Protein AF-A0A845K0M9-F1 (afdb_monomer)

Foldseek 3Di:
DPDPWDQFAPVCLVLQCPPPVRVPDDSVVSRVVRRPDIDDDDDPPDDPDDPPDDPPDDDDDSDDDDDDDDD

Radius of gyration: 13.69 Å; Cα contacts (8 Å, |Δi|>4): 41; chains: 1; bounding box: 39×28×25 Å

Solvent-accessible surface area (backbone atoms only — not comparable to full-atom values): 5080 Å² total; per-residue (Å²): 132,90,83,72,65,44,75,36,44,80,85,50,49,70,61,46,53,71,34,85,89,52,47,81,55,55,69,72,58,49,49,54,53,34,63,74,35,72,40,74,84,77,62,94,89,61,78,92,78,63,91,91,57,85,87,82,78,86,88,79,87,88,73,90,85,86,83,90,83,83,134

pLDDT: mean 87.59, std 9.7, range [46.31, 95.75]

Sequence (71 aa):
MSENFAKGTVENLEQLKNVDFLKNLPEDVLETVVNDCLLMGLEDGEVLFEDGEEGSSMFVILSGRLIVIKQ

Structure (mmCIF, N/CA/C/O backbone):
data_AF-A0A845K0M9-F1
#
_entry.id   AF-A0A845K0M9-F1
#
loop_
_atom_site.group_PDB
_atom_site.id
_atom_site.type_symbol
_atom_site.label_atom_id
_atom_site.label_alt_id
_atom_site.label_comp_id
_atom_site.label_asym_id
_atom_site.label_entity_id
_atom_site.label_seq_id
_atom_site.pdbx_PDB_ins_code
_atom_site.Cartn_x
_atom_site.Cartn_y
_atom_site.Cartn_z
_atom_site.occupancy
_atom_site.B_iso_or_equiv
_atom_site.auth_seq_id
_atom_site.auth_comp_id
_atom_site.auth_asym_id
_atom_site.auth_atom_id
_atom_site.pdbx_PDB_model_num
ATOM 1 N N . MET A 1 1 ? -8.773 15.604 9.022 1.00 50.94 1 MET A N 1
ATOM 2 C CA . MET A 1 1 ? -7.653 14.651 9.073 1.00 50.94 1 MET A CA 1
ATOM 3 C C . MET A 1 1 ? -6.375 15.422 9.342 1.00 50.94 1 MET A C 1
ATOM 5 O O . MET A 1 1 ? -6.052 16.322 8.578 1.00 50.94 1 MET A O 1
ATOM 9 N N . SER A 1 2 ? -5.689 15.157 10.452 1.00 46.31 2 SER A N 1
ATOM 10 C CA . SER A 1 2 ? -4.278 15.533 10.573 1.00 46.31 2 SER A CA 1
ATOM 11 C C . SER A 1 2 ? -3.485 14.468 9.824 1.00 46.31 2 SER A C 1
ATOM 13 O O . SER A 1 2 ? -3.263 13.381 10.348 1.00 46.31 2 SER A O 1
ATOM 15 N N . GLU A 1 3 ? -3.167 14.743 8.565 1.00 53.50 3 GLU A N 1
ATOM 16 C CA . GLU A 1 3 ? -2.509 13.801 7.662 1.00 53.50 3 GLU A CA 1
ATOM 17 C C . GLU A 1 3 ? -1.051 13.580 8.081 1.00 53.50 3 GLU A C 1
ATOM 19 O O . GLU A 1 3 ? -0.151 14.317 7.685 1.00 53.50 3 GLU A O 1
ATOM 24 N N . ASN A 1 4 ? -0.807 12.559 8.900 1.00 61.06 4 ASN A N 1
ATOM 25 C CA . ASN A 1 4 ? 0.529 11.999 9.084 1.00 61.06 4 ASN A CA 1
ATOM 26 C C . ASN A 1 4 ? 0.679 10.801 8.145 1.00 61.06 4 ASN A C 1
ATOM 28 O O . ASN A 1 4 ? 0.596 9.647 8.561 1.00 61.06 4 ASN A O 1
ATOM 32 N N . PHE A 1 5 ? 0.888 11.087 6.861 1.00 75.88 5 PHE A N 1
ATOM 33 C CA . PHE A 1 5 ? 1.338 10.079 5.910 1.00 75.88 5 PHE A CA 1
ATOM 34 C C . PHE A 1 5 ? 2.849 9.918 6.036 1.00 75.88 5 PHE A C 1
ATOM 36 O O . PHE A 1 5 ? 3.608 10.868 5.832 1.00 75.88 5 PHE A O 1
ATOM 43 N N . ALA A 1 6 ? 3.294 8.715 6.379 1.00 83.31 6 ALA A N 1
ATOM 44 C CA . ALA A 1 6 ? 4.702 8.373 6.268 1.00 83.31 6 ALA A CA 1
ATOM 45 C C . ALA A 1 6 ? 4.985 7.918 4.833 1.00 83.31 6 ALA A C 1
ATOM 47 O O . ALA A 1 6 ? 4.143 7.307 4.180 1.00 83.31 6 ALA A O 1
ATOM 48 N N . LYS A 1 7 ? 6.174 8.211 4.315 1.00 86.31 7 LYS A N 1
ATOM 49 C CA . LYS A 1 7 ? 6.582 7.666 3.020 1.00 86.31 7 LYS A CA 1
ATOM 50 C C . LYS A 1 7 ? 6.885 6.173 3.177 1.00 86.31 7 LYS A C 1
ATOM 52 O O . LYS A 1 7 ? 7.517 5.795 4.163 1.00 86.31 7 LYS A O 1
ATOM 57 N N . GLY A 1 8 ? 6.460 5.348 2.221 1.00 81.56 8 GLY A N 1
ATOM 58 C CA . GLY A 1 8 ? 6.902 3.957 2.147 1.00 81.56 8 GLY A CA 1
ATOM 59 C C . GLY A 1 8 ? 8.424 3.877 2.016 1.00 81.56 8 GLY A C 1
ATOM 60 O O . GLY A 1 8 ? 9.050 4.698 1.340 1.00 81.56 8 GLY A O 1
ATOM 61 N N . THR A 1 9 ? 9.037 2.912 2.693 1.00 82.06 9 THR A N 1
ATOM 62 C CA . THR A 1 9 ? 10.481 2.667 2.615 1.00 82.06 9 THR A CA 1
ATOM 63 C C . THR A 1 9 ? 10.740 1.218 2.240 1.00 82.06 9 THR A C 1
ATOM 65 O O . THR A 1 9 ? 9.888 0.355 2.422 1.00 82.06 9 THR A O 1
ATOM 68 N N . VAL A 1 10 ? 11.947 0.930 1.752 1.00 78.25 10 VAL A N 1
ATOM 69 C CA . VAL A 1 10 ? 12.403 -0.421 1.371 1.00 78.25 10 VAL A CA 1
ATOM 70 C C . VAL A 1 10 ? 12.159 -1.466 2.477 1.00 78.25 10 VAL A C 1
ATOM 72 O O . VAL A 1 10 ? 11.938 -2.637 2.187 1.00 78.25 10 VAL A O 1
ATOM 75 N N . GLU A 1 11 ? 12.102 -1.055 3.745 1.00 81.31 11 GLU A N 1
ATOM 76 C CA . GLU A 1 11 ? 11.773 -1.931 4.879 1.00 81.31 11 GLU A CA 1
ATOM 77 C C . GLU A 1 11 ? 10.356 -2.538 4.785 1.00 81.31 11 GLU A C 1
ATOM 79 O O . GLU A 1 11 ? 10.097 -3.603 5.343 1.00 81.31 11 GLU A O 1
ATOM 84 N N . ASN A 1 12 ? 9.445 -1.912 4.031 1.00 83.56 12 ASN A N 1
ATOM 85 C CA . ASN A 1 12 ? 8.085 -2.397 3.789 1.00 83.56 12 ASN A CA 1
ATOM 86 C C . ASN A 1 12 ? 7.988 -3.461 2.678 1.00 83.56 12 ASN A C 1
ATOM 88 O O . ASN A 1 12 ? 6.911 -4.034 2.491 1.00 83.56 12 ASN A O 1
ATOM 92 N N . LEU A 1 13 ? 9.076 -3.764 1.954 1.00 82.81 13 LEU A N 1
ATOM 93 C CA . LEU A 1 13 ? 9.073 -4.739 0.851 1.00 82.81 13 LEU A CA 1
ATOM 94 C C . LEU A 1 13 ? 8.519 -6.100 1.270 1.00 82.81 13 LEU A C 1
ATOM 96 O O . LEU A 1 13 ? 7.688 -6.682 0.572 1.00 82.81 13 LEU A O 1
ATOM 100 N N . GLU A 1 14 ? 8.943 -6.592 2.432 1.00 86.50 14 GLU A N 1
ATOM 101 C CA . GLU A 1 14 ? 8.531 -7.903 2.934 1.00 86.50 14 GLU A CA 1
ATOM 102 C C . GLU A 1 14 ? 7.022 -7.973 3.199 1.00 86.50 14 GLU A C 1
ATOM 104 O O . GLU A 1 14 ? 6.407 -9.026 3.046 1.00 86.50 14 GLU A O 1
ATOM 109 N N . GLN A 1 15 ? 6.382 -6.846 3.526 1.00 87.19 15 GLN A N 1
ATOM 110 C CA . GLN A 1 15 ? 4.932 -6.802 3.697 1.00 87.19 15 GLN A CA 1
ATOM 111 C C . GLN A 1 15 ? 4.213 -6.922 2.350 1.00 87.19 15 GLN A C 1
ATOM 113 O O . GLN A 1 15 ? 3.242 -7.671 2.247 1.00 87.19 15 GLN A O 1
ATOM 118 N N . LEU A 1 16 ? 4.712 -6.258 1.301 1.00 87.88 16 LEU A N 1
ATOM 119 C CA . LEU A 1 16 ? 4.121 -6.362 -0.037 1.00 87.88 16 LEU A CA 1
ATOM 120 C C . LEU A 1 16 ? 4.360 -7.731 -0.686 1.00 87.88 16 LEU A C 1
ATOM 122 O O . LEU A 1 16 ? 3.489 -8.209 -1.410 1.00 87.88 16 LEU A O 1
ATOM 126 N N . LYS A 1 17 ? 5.467 -8.417 -0.374 1.00 89.25 17 LYS A N 1
ATOM 127 C CA . LYS A 1 17 ? 5.704 -9.808 -0.813 1.00 89.25 17 LYS A CA 1
ATOM 128 C C . LYS A 1 17 ? 4.669 -10.798 -0.259 1.00 89.25 17 LYS A C 1
ATOM 130 O O . LYS A 1 17 ? 4.467 -11.854 -0.852 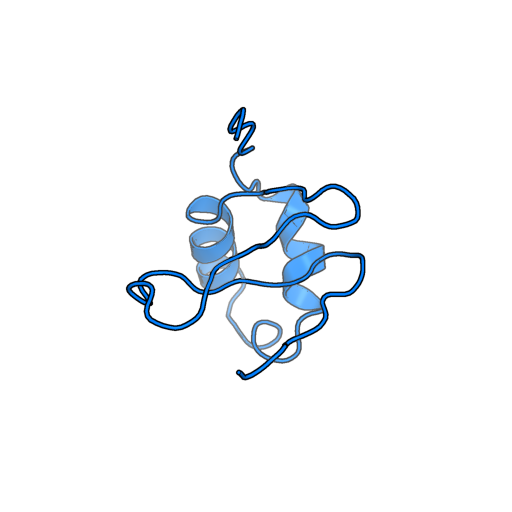1.00 89.25 17 LYS A O 1
ATOM 135 N N . ASN A 1 18 ? 3.975 -10.458 0.830 1.00 88.38 18 ASN A N 1
ATOM 136 C CA . ASN A 1 18 ? 2.882 -11.271 1.378 1.00 88.38 18 ASN A CA 1
ATOM 137 C C . ASN A 1 18 ? 1.525 -11.006 0.706 1.00 88.38 18 ASN A C 1
ATOM 139 O O . ASN A 1 18 ? 0.564 -11.735 0.949 1.00 88.38 18 ASN A O 1
ATOM 143 N N . VAL A 1 19 ? 1.424 -9.979 -0.138 1.00 87.25 19 VAL A N 1
ATOM 144 C CA . VAL A 1 19 ? 0.200 -9.664 -0.875 1.00 87.25 19 VAL A CA 1
ATOM 145 C C . VAL A 1 19 ? 0.157 -10.529 -2.127 1.00 87.25 19 VAL A C 1
ATOM 147 O O . VAL A 1 19 ? 0.995 -10.388 -3.015 1.00 87.25 19 VAL A O 1
ATOM 150 N N . ASP A 1 20 ? -0.853 -11.395 -2.238 1.00 87.75 20 ASP A N 1
ATOM 151 C CA . ASP A 1 20 ? -0.985 -12.347 -3.352 1.00 87.75 20 ASP A CA 1
ATOM 152 C C . ASP A 1 20 ? -0.912 -11.703 -4.743 1.00 87.75 20 ASP A C 1
ATOM 154 O O . ASP A 1 20 ? -0.409 -12.320 -5.682 1.00 87.75 20 ASP A O 1
ATOM 158 N N . PHE A 1 21 ? -1.392 -10.465 -4.867 1.00 86.69 21 PHE A N 1
ATOM 159 C CA . PHE A 1 21 ? -1.340 -9.693 -6.105 1.00 86.69 21 PHE A CA 1
ATOM 160 C C . PHE A 1 21 ? 0.078 -9.207 -6.457 1.00 86.69 21 PHE A C 1
ATOM 162 O O . PHE A 1 21 ? 0.426 -9.148 -7.633 1.00 86.69 21 PHE A O 1
ATOM 169 N N . LEU A 1 22 ? 0.905 -8.889 -5.456 1.00 89.50 22 LEU A N 1
ATOM 170 C CA . LEU A 1 22 ? 2.218 -8.254 -5.638 1.00 89.50 22 LEU A CA 1
ATOM 171 C C . LEU A 1 22 ? 3.391 -9.236 -5.522 1.00 89.50 22 LEU A C 1
ATOM 173 O O . LEU A 1 22 ? 4.466 -8.959 -6.046 1.00 89.50 22 LEU A O 1
ATOM 177 N N . LYS A 1 23 ? 3.192 -10.405 -4.902 1.00 88.81 23 LYS A N 1
ATOM 178 C CA . LYS A 1 23 ? 4.258 -11.382 -4.610 1.00 88.81 23 LYS A CA 1
ATOM 179 C C . LYS A 1 23 ? 5.020 -11.922 -5.825 1.00 88.81 23 LYS A C 1
ATOM 181 O O . LYS A 1 23 ? 6.094 -12.488 -5.663 1.00 88.81 23 LYS A O 1
ATOM 186 N N . ASN A 1 24 ? 4.452 -11.797 -7.024 1.00 91.75 24 ASN A N 1
ATOM 187 C CA . ASN A 1 24 ? 5.056 -12.285 -8.268 1.00 91.75 24 ASN A CA 1
ATOM 188 C C . ASN A 1 24 ? 5.784 -11.185 -9.057 1.00 91.75 24 ASN A C 1
ATOM 190 O O . ASN A 1 24 ? 6.289 -11.457 -10.147 1.00 91.75 24 ASN A O 1
ATOM 194 N N . LEU A 1 25 ? 5.802 -9.946 -8.557 1.00 92.00 25 LEU A N 1
ATOM 195 C CA . LEU A 1 25 ? 6.538 -8.864 -9.197 1.00 92.00 25 LEU A CA 1
ATOM 196 C C . LEU A 1 25 ? 8.049 -9.038 -8.965 1.00 92.00 25 LEU A C 1
ATOM 198 O O . LEU A 1 25 ? 8.452 -9.463 -7.880 1.00 92.00 25 LEU A O 1
ATOM 202 N N . PRO A 1 26 ? 8.890 -8.700 -9.960 1.00 94.81 26 PRO A N 1
ATOM 203 C CA . PRO A 1 26 ? 10.329 -8.571 -9.759 1.00 94.81 26 PRO A CA 1
ATOM 204 C C . PRO A 1 26 ? 10.660 -7.612 -8.607 1.00 94.81 26 PRO A C 1
ATOM 206 O O . PRO A 1 26 ? 9.926 -6.655 -8.358 1.00 94.81 26 PRO A O 1
ATOM 209 N N . GLU A 1 27 ? 11.761 -7.864 -7.899 1.00 91.44 27 GLU A N 1
ATOM 210 C CA . GLU A 1 27 ? 12.122 -7.105 -6.694 1.00 91.44 27 GLU A CA 1
ATOM 211 C C . GLU A 1 27 ? 12.384 -5.618 -6.976 1.00 91.44 27 GLU A C 1
ATOM 213 O O . GLU A 1 27 ? 11.919 -4.769 -6.227 1.00 91.44 27 GLU A O 1
ATOM 218 N N . ASP A 1 28 ? 13.010 -5.289 -8.106 1.00 93.31 28 ASP A N 1
ATOM 219 C CA . ASP A 1 28 ? 13.239 -3.914 -8.570 1.00 93.31 28 ASP A CA 1
ATOM 220 C C . ASP A 1 28 ? 11.931 -3.1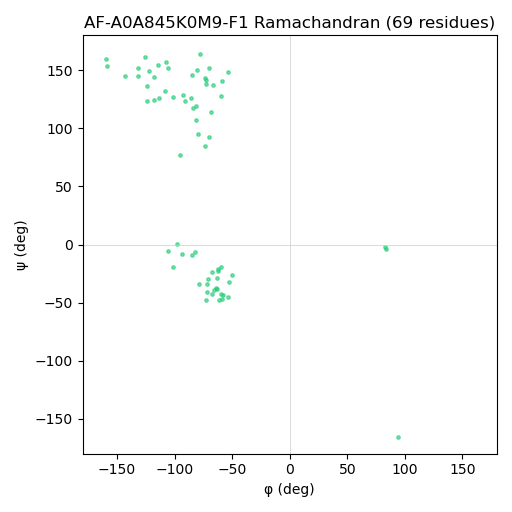63 -8.885 1.00 93.31 28 ASP A C 1
ATOM 222 O O . ASP A 1 28 ? 11.773 -1.972 -8.590 1.00 93.31 28 ASP A O 1
ATOM 226 N N . VAL A 1 29 ? 10.948 -3.873 -9.443 1.00 93.31 29 VAL A N 1
ATOM 227 C CA . VAL A 1 29 ? 9.598 -3.336 -9.657 1.00 93.31 29 VAL A CA 1
ATOM 228 C C . VAL A 1 29 ? 8.906 -3.110 -8.314 1.00 93.31 29 VAL A C 1
ATOM 230 O O . VAL A 1 29 ? 8.276 -2.071 -8.115 1.00 93.31 29 VAL A O 1
ATOM 233 N N . LEU A 1 30 ? 9.044 -4.046 -7.375 1.00 92.25 30 LEU A N 1
ATOM 234 C CA . LEU A 1 30 ? 8.448 -3.932 -6.048 1.00 92.25 30 LEU A CA 1
ATOM 235 C C . LEU A 1 30 ? 9.061 -2.774 -5.244 1.00 92.25 30 LEU A C 1
ATOM 237 O O . LEU A 1 30 ? 8.326 -2.032 -4.596 1.00 92.25 30 LEU A O 1
ATOM 241 N N . GLU A 1 31 ? 10.375 -2.565 -5.339 1.00 91.94 31 GLU A N 1
ATOM 242 C CA . GLU A 1 31 ? 11.073 -1.402 -4.776 1.00 91.94 31 GLU A CA 1
ATOM 243 C C . GLU A 1 31 ? 10.519 -0.089 -5.322 1.00 91.94 31 GLU A C 1
ATOM 245 O O . GLU A 1 31 ? 10.274 0.846 -4.557 1.00 91.9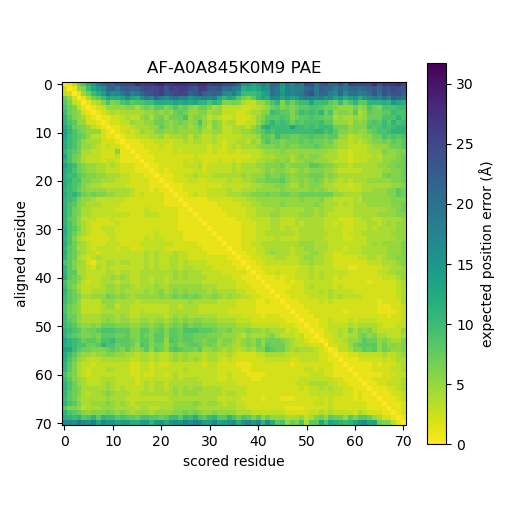4 31 GLU A O 1
ATOM 250 N N . THR A 1 32 ? 10.271 -0.022 -6.631 1.00 92.12 32 THR A N 1
ATOM 251 C CA . THR A 1 32 ? 9.661 1.161 -7.255 1.00 92.12 32 THR A CA 1
ATOM 252 C C . THR A 1 32 ? 8.270 1.423 -6.679 1.00 92.12 32 THR A C 1
ATOM 254 O O . THR A 1 32 ? 7.987 2.534 -6.239 1.00 92.12 32 THR A O 1
ATOM 257 N N . VAL A 1 33 ? 7.435 0.383 -6.585 1.00 90.75 33 VAL A N 1
ATOM 258 C CA . VAL A 1 33 ? 6.085 0.486 -6.009 1.00 90.75 33 VAL A CA 1
ATOM 259 C C . VAL A 1 33 ? 6.131 0.985 -4.563 1.00 90.75 33 VAL A C 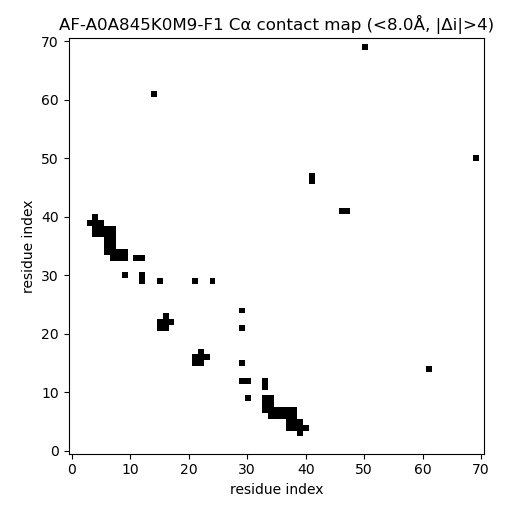1
ATOM 261 O O . VAL A 1 33 ? 5.398 1.907 -4.218 1.00 90.75 33 VAL A O 1
ATOM 264 N N . VAL A 1 34 ? 7.001 0.422 -3.719 1.00 90.06 34 VAL A N 1
ATOM 265 C CA . VAL A 1 34 ? 7.141 0.829 -2.310 1.00 90.06 34 VAL A CA 1
ATOM 266 C C . VAL A 1 34 ? 7.534 2.298 -2.178 1.00 90.06 34 VAL A C 1
ATOM 268 O O . VAL A 1 34 ? 6.987 3.004 -1.331 1.00 90.06 34 VAL A O 1
ATOM 271 N N . ASN A 1 35 ? 8.466 2.764 -3.010 1.00 90.06 35 ASN A N 1
ATOM 272 C CA . ASN A 1 35 ? 8.963 4.138 -2.957 1.00 90.06 35 ASN A CA 1
ATOM 273 C C . ASN A 1 35 ? 7.909 5.184 -3.357 1.00 90.06 35 ASN A C 1
ATOM 275 O O . ASN A 1 35 ? 8.016 6.338 -2.924 1.00 90.06 35 ASN A O 1
ATOM 279 N N . ASP A 1 36 ? 6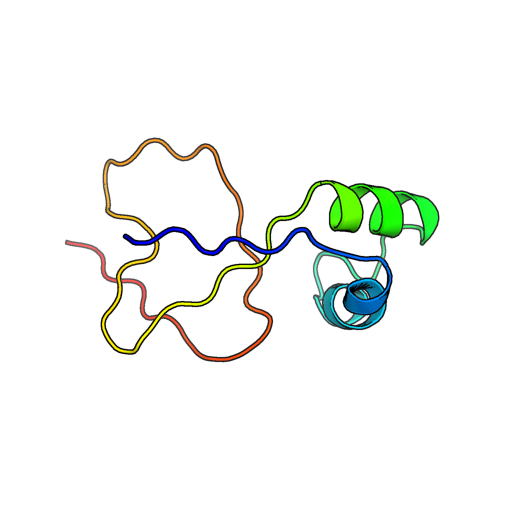.909 4.777 -4.140 1.00 89.75 36 ASP A N 1
ATOM 280 C CA . ASP A 1 36 ? 5.777 5.609 -4.561 1.00 89.75 36 ASP A CA 1
ATOM 281 C C . ASP A 1 36 ? 4.559 5.472 -3.627 1.00 89.75 36 ASP A C 1
ATOM 283 O O . ASP A 1 36 ? 3.602 6.240 -3.731 1.00 89.75 36 ASP A O 1
ATOM 287 N N . CYS A 1 37 ? 4.587 4.525 -2.684 1.00 90.44 37 CYS A N 1
ATOM 288 C CA . CYS A 1 37 ? 3.510 4.319 -1.722 1.00 90.44 37 CYS A CA 1
ATOM 289 C C . CYS A 1 37 ? 3.578 5.300 -0.544 1.00 90.44 37 CYS A C 1
ATOM 291 O O . CYS A 1 37 ? 4.645 5.702 -0.065 1.00 90.44 37 CYS A O 1
ATOM 293 N N . LEU A 1 38 ? 2.399 5.609 -0.007 1.00 91.25 38 LEU A N 1
ATOM 294 C CA . LEU A 1 38 ? 2.228 6.315 1.256 1.00 91.25 38 LEU A CA 1
ATOM 295 C C . LEU A 1 38 ? 1.705 5.339 2.312 1.00 91.25 38 LEU A C 1
ATOM 297 O O . LEU A 1 38 ? 0.761 4.587 2.076 1.00 91.25 38 LEU A O 1
ATOM 301 N N . LEU A 1 39 ? 2.328 5.358 3.485 1.00 90.12 39 LEU A N 1
ATOM 302 C CA . LEU A 1 39 ? 1.858 4.672 4.677 1.00 90.12 39 LEU A CA 1
ATOM 303 C C . LEU A 1 39 ? 0.869 5.573 5.406 1.00 90.12 39 LEU A C 1
ATOM 305 O O . LEU A 1 39 ? 1.190 6.707 5.767 1.00 90.12 39 LE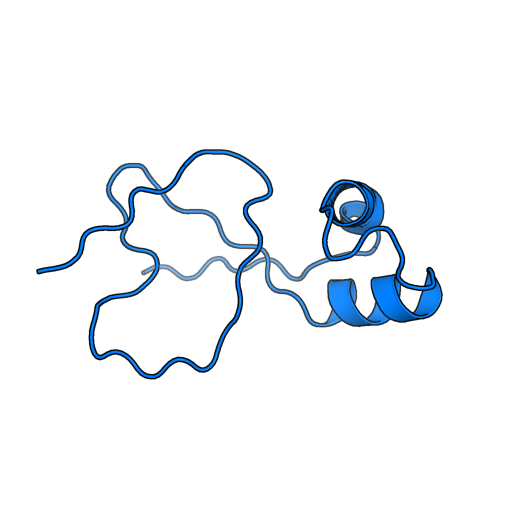U A O 1
ATOM 309 N N . MET A 1 40 ? -0.314 5.030 5.663 1.00 91.00 40 MET A N 1
ATOM 310 C CA . MET A 1 40 ? -1.357 5.698 6.426 1.00 91.00 40 MET A CA 1
ATOM 311 C C . MET A 1 40 ? -1.920 4.777 7.500 1.00 91.00 40 MET A C 1
ATOM 313 O O . MET A 1 40 ? -2.026 3.566 7.301 1.00 91.00 40 MET A O 1
ATOM 317 N N . GLY A 1 41 ? -2.268 5.371 8.636 1.00 92.25 41 GLY A N 1
ATOM 318 C CA . GLY A 1 41 ? -3.046 4.732 9.688 1.00 92.25 41 GLY A CA 1
ATOM 319 C C . GLY A 1 41 ? -4.465 5.283 9.690 1.00 92.25 41 GLY A C 1
ATOM 320 O O . GLY A 1 41 ? -4.678 6.424 9.287 1.00 92.25 41 GLY A O 1
ATOM 321 N N . LEU A 1 42 ? -5.403 4.459 10.144 1.00 94.38 42 LEU A N 1
ATOM 322 C CA . LEU A 1 42 ? -6.769 4.862 10.448 1.00 94.38 42 LEU A CA 1
ATOM 323 C C . LEU A 1 42 ? -7.061 4.486 11.896 1.00 94.38 42 LEU A C 1
ATOM 325 O O . LEU A 1 42 ? -6.711 3.383 12.331 1.00 94.38 42 LEU A O 1
ATOM 329 N N . GLU A 1 43 ? -7.699 5.394 12.619 1.00 94.31 43 GLU A N 1
ATOM 330 C CA . GLU A 1 43 ? -8.261 5.110 13.937 1.00 94.31 43 GLU A CA 1
ATOM 331 C C . GLU A 1 43 ? -9.586 4.338 13.812 1.00 94.31 43 GLU A C 1
ATOM 333 O O . GLU A 1 43 ? -10.209 4.275 12.747 1.00 94.31 43 GLU A O 1
ATOM 338 N N . ASP A 1 44 ? -10.037 3.722 14.909 1.00 93.62 44 ASP A N 1
ATOM 339 C CA . ASP A 1 44 ? -11.313 2.999 14.912 1.00 93.62 44 ASP A CA 1
ATOM 340 C C . ASP A 1 44 ? -12.479 3.936 14.557 1.00 93.62 44 ASP A C 1
ATOM 342 O O . ASP A 1 44 ? -12.656 5.002 15.150 1.00 93.62 44 ASP A O 1
ATOM 346 N N . GLY A 1 45 ? -13.276 3.523 13.573 1.00 93.44 45 GLY A N 1
ATOM 347 C CA . GLY A 1 45 ? -14.385 4.311 13.038 1.00 93.44 45 GLY A CA 1
ATOM 348 C C . GLY A 1 45 ? -14.007 5.366 11.992 1.00 93.44 45 GLY A C 1
ATOM 349 O O . GLY A 1 45 ? -14.918 6.003 11.462 1.00 93.44 45 GLY A O 1
ATOM 350 N N . GLU A 1 46 ? -12.726 5.550 11.651 1.00 95.31 46 GLU A N 1
ATOM 351 C CA . GLU A 1 46 ? -12.345 6.426 10.536 1.00 95.31 46 GLU A CA 1
ATOM 352 C C . GLU A 1 46 ? -12.683 5.805 9.173 1.00 95.31 46 GLU A C 1
ATOM 354 O O . GLU A 1 46 ? -12.545 4.600 8.941 1.00 95.31 46 GLU A O 1
ATOM 359 N N . VAL A 1 47 ? -13.137 6.659 8.255 1.00 93.44 47 VAL A N 1
ATOM 360 C CA . VAL A 1 47 ? -13.509 6.286 6.888 1.00 93.44 47 VAL A CA 1
ATOM 361 C C . VAL A 1 47 ? -12.304 6.483 5.973 1.00 93.44 47 VAL A C 1
ATOM 363 O O . VAL A 1 47 ? -11.704 7.553 5.966 1.00 93.44 47 VAL A O 1
ATOM 366 N N . LEU A 1 48 ? -11.961 5.450 5.194 1.00 93.94 48 LEU A N 1
ATOM 367 C CA . LEU A 1 48 ? -10.869 5.525 4.219 1.00 93.94 48 LEU A CA 1
ATOM 368 C C . LEU A 1 48 ? -11.245 6.374 2.993 1.00 93.94 48 LEU A C 1
ATOM 370 O O . LEU A 1 48 ? -10.450 7.199 2.561 1.00 93.94 48 LEU A O 1
ATOM 374 N N . PHE A 1 49 ? -12.430 6.130 2.429 1.00 93.12 49 PHE A N 1
ATOM 375 C CA . PHE A 1 49 ? -13.043 6.905 1.347 1.00 93.12 49 PHE A CA 1
ATOM 376 C C . PHE A 1 49 ? -14.559 6.651 1.323 1.00 93.12 49 PHE A C 1
ATOM 378 O O . PHE A 1 49 ? -15.030 5.635 1.854 1.00 93.12 49 PHE A O 1
ATOM 385 N N . GLU A 1 50 ? -15.310 7.555 0.700 1.00 92.94 50 GLU A N 1
ATOM 386 C CA . GLU A 1 50 ? -16.776 7.505 0.603 1.00 92.94 50 GLU A CA 1
ATOM 387 C C . GLU A 1 50 ? -17.272 7.132 -0.809 1.00 92.94 50 GLU A C 1
ATOM 389 O O . GLU A 1 50 ? -16.571 7.280 -1.811 1.00 92.94 50 GLU A O 1
ATOM 394 N N . ASP A 1 51 ? -18.503 6.611 -0.903 1.00 91.69 51 ASP A N 1
ATOM 395 C CA . ASP A 1 51 ? -19.123 6.309 -2.200 1.00 91.69 51 ASP A CA 1
ATOM 396 C C . ASP A 1 51 ? -19.393 7.602 -2.986 1.00 91.69 51 ASP A C 1
ATOM 398 O O . ASP A 1 51 ? -19.862 8.601 -2.441 1.00 91.69 51 ASP A O 1
ATOM 402 N N . GLY A 1 52 ? -19.104 7.577 -4.285 1.00 90.62 52 GLY A N 1
ATOM 403 C CA . GLY A 1 52 ? -19.166 8.752 -5.154 1.00 90.62 52 GLY A CA 1
ATOM 404 C C . GLY A 1 52 ? -17.917 9.642 -5.138 1.00 90.62 52 GLY A C 1
ATOM 405 O O . GLY A 1 52 ? -17.860 10.576 -5.940 1.00 90.62 52 GLY A O 1
ATOM 406 N N . GLU A 1 53 ? -16.913 9.357 -4.300 1.00 91.12 53 GLU A N 1
ATOM 407 C CA . GLU A 1 53 ? -15.606 10.018 -4.388 1.00 91.12 53 GLU A CA 1
ATOM 408 C C . GLU A 1 53 ? -14.821 9.574 -5.634 1.00 91.12 53 GLU A C 1
ATOM 410 O O . GLU A 1 53 ? -14.990 8.471 -6.165 1.00 91.12 53 GLU A O 1
ATOM 415 N N . GLU A 1 54 ? -13.948 10.453 -6.133 1.00 92.75 54 GLU A N 1
ATOM 416 C CA . GLU A 1 54 ? -13.116 10.155 -7.298 1.00 92.75 54 GLU A CA 1
ATOM 417 C C . GLU A 1 54 ? -12.072 9.077 -6.965 1.00 92.75 54 GLU A C 1
ATOM 419 O O . GLU A 1 54 ? -11.138 9.288 -6.189 1.00 92.75 54 GLU A O 1
ATOM 424 N N . GLY A 1 55 ? -12.205 7.914 -7.605 1.00 88.94 55 GLY A N 1
ATOM 425 C CA . GLY A 1 55 ? -11.276 6.796 -7.459 1.00 88.94 55 GLY A CA 1
ATOM 426 C C . GLY A 1 55 ? -9.945 7.044 -8.168 1.00 88.94 55 GLY A C 1
ATOM 427 O O . GLY A 1 55 ? -9.752 6.598 -9.297 1.00 88.94 55 GLY A O 1
ATOM 428 N N . SER A 1 56 ? -9.018 7.726 -7.496 1.00 89.12 56 SER A N 1
ATOM 429 C CA . SER A 1 56 ? -7.662 8.010 -8.002 1.00 89.12 56 SER A CA 1
ATOM 430 C C . SER A 1 56 ? -6.560 7.165 -7.351 1.00 89.12 56 SER A C 1
ATOM 432 O O . SER A 1 56 ? -5.406 7.235 -7.766 1.00 89.12 56 SER A O 1
ATOM 434 N N . SER A 1 57 ? -6.902 6.367 -6.333 1.00 90.75 57 SER A N 1
ATOM 435 C CA . SER A 1 57 ? -5.942 5.657 -5.481 1.00 90.75 57 SER A CA 1
ATOM 436 C C . SER A 1 57 ? -6.301 4.181 -5.293 1.00 90.75 57 SER A C 1
ATOM 438 O O . SER A 1 57 ? -7.469 3.797 -5.324 1.00 90.75 57 SER A O 1
ATOM 440 N N . MET A 1 58 ? -5.279 3.353 -5.068 1.00 89.06 58 MET A N 1
ATOM 441 C CA . MET A 1 58 ? -5.399 1.949 -4.669 1.00 89.06 58 MET A CA 1
ATOM 442 C C . MET A 1 58 ? -4.747 1.763 -3.299 1.00 89.06 58 MET A C 1
ATOM 444 O O . MET A 1 58 ? -3.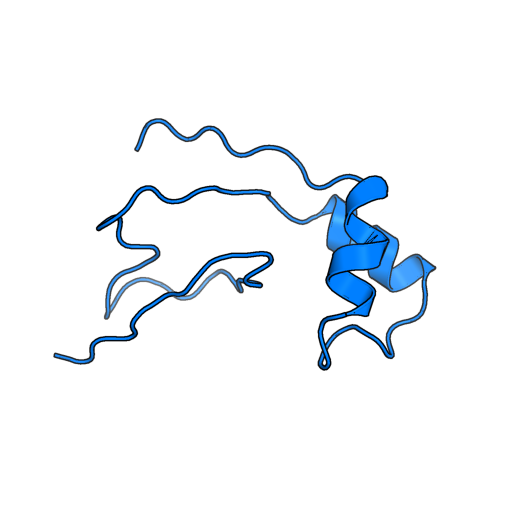712 2.361 -3.018 1.00 89.06 58 MET A O 1
ATOM 448 N N . PHE A 1 59 ? -5.328 0.895 -2.470 1.00 91.44 59 PHE A N 1
ATOM 449 C CA . PHE A 1 59 ? -4.860 0.649 -1.109 1.00 91.44 59 PHE A CA 1
ATOM 450 C C . PHE A 1 59 ? -4.523 -0.824 -0.888 1.00 91.44 59 PHE A C 1
ATOM 452 O O . PHE A 1 59 ? -5.150 -1.721 -1.454 1.00 91.44 59 PHE A O 1
ATOM 459 N N . VAL A 1 60 ? -3.552 -1.066 -0.009 1.00 90.00 60 VAL A N 1
ATOM 460 C CA . VAL A 1 60 ? -3.165 -2.393 0.474 1.00 90.00 60 VAL A CA 1
ATOM 461 C C . VAL A 1 60 ? -3.260 -2.383 1.995 1.00 90.00 60 VAL A C 1
ATOM 463 O O . VAL A 1 60 ? -2.623 -1.567 2.657 1.00 90.00 60 VAL A O 1
ATOM 466 N N . ILE A 1 61 ? -4.050 -3.296 2.562 1.00 90.69 61 ILE A N 1
ATOM 467 C CA . ILE A 1 61 ? -4.196 -3.414 4.017 1.00 90.69 61 ILE A CA 1
ATOM 468 C C . ILE A 1 61 ? -3.015 -4.222 4.559 1.00 90.69 61 ILE A C 1
ATOM 470 O O . ILE A 1 61 ? -2.957 -5.437 4.378 1.00 90.69 61 ILE A O 1
ATOM 474 N N . LEU A 1 62 ? -2.085 -3.549 5.239 1.00 87.62 62 LEU A N 1
ATOM 475 C CA . LEU A 1 62 ? -0.938 -4.203 5.883 1.00 87.62 62 LEU A CA 1
ATOM 476 C C . LEU A 1 62 ? -1.319 -4.853 7.222 1.00 87.62 62 LEU A C 1
ATOM 478 O O . LEU A 1 62 ? -0.782 -5.895 7.591 1.00 87.62 62 LEU A O 1
ATOM 482 N N . SER A 1 63 ? -2.259 -4.246 7.951 1.00 87.88 63 SER A N 1
ATOM 483 C CA . SER A 1 63 ? -2.779 -4.752 9.223 1.00 87.88 63 SER A CA 1
ATOM 484 C C . SER A 1 63 ? -4.153 -4.164 9.533 1.00 87.88 63 SER A C 1
ATOM 486 O O . SER A 1 63 ? -4.448 -3.044 9.126 1.00 87.88 63 SER A O 1
ATOM 488 N N . GLY A 1 64 ? -4.963 -4.886 10.310 1.00 92.75 64 GLY A N 1
ATOM 489 C CA . GLY A 1 64 ? -6.309 -4.452 10.691 1.00 92.75 64 GLY A CA 1
ATOM 490 C C . GLY A 1 64 ? -7.393 -4.990 9.756 1.00 92.75 64 GLY A C 1
ATOM 491 O O . GLY A 1 64 ? -7.179 -5.957 9.023 1.00 92.75 64 GLY A O 1
ATOM 492 N N . ARG A 1 65 ? -8.594 -4.412 9.839 1.00 94.50 65 ARG A N 1
ATOM 493 C CA . ARG A 1 65 ? -9.744 -4.776 9.002 1.00 94.50 65 ARG A CA 1
ATOM 494 C C . ARG A 1 65 ? -10.543 -3.529 8.661 1.00 94.50 65 ARG A C 1
ATOM 496 O O . ARG A 1 65 ? -10.695 -2.654 9.503 1.00 94.50 65 ARG A O 1
ATOM 503 N N . LEU A 1 66 ? -11.094 -3.515 7.455 1.00 95.62 66 LEU A N 1
ATOM 504 C CA . LEU A 1 66 ? -12.058 -2.520 7.003 1.00 95.62 66 LEU A CA 1
ATOM 505 C C . LEU A 1 66 ? -13.404 -3.196 6.747 1.00 95.62 66 LEU A C 1
ATOM 507 O O . LEU A 1 66 ? -13.465 -4.395 6.460 1.00 95.62 66 LEU A O 1
ATOM 511 N N . ILE A 1 67 ? -14.476 -2.416 6.842 1.00 95.75 67 ILE A N 1
ATOM 512 C CA . ILE A 1 67 ? -15.824 -2.828 6.452 1.00 95.75 67 ILE A CA 1
ATOM 513 C C . ILE A 1 67 ? -16.216 -1.979 5.251 1.00 95.75 67 ILE A C 1
ATOM 515 O O . ILE A 1 67 ? -16.167 -0.755 5.312 1.00 95.75 67 ILE A O 1
ATOM 519 N N . VAL A 1 68 ? -16.614 -2.635 4.165 1.00 95.75 68 VAL A N 1
ATOM 520 C CA . VAL A 1 68 ? -17.176 -1.953 2.999 1.00 95.75 68 VAL A CA 1
ATOM 521 C C . VAL A 1 68 ? -18.686 -1.895 3.175 1.00 95.75 6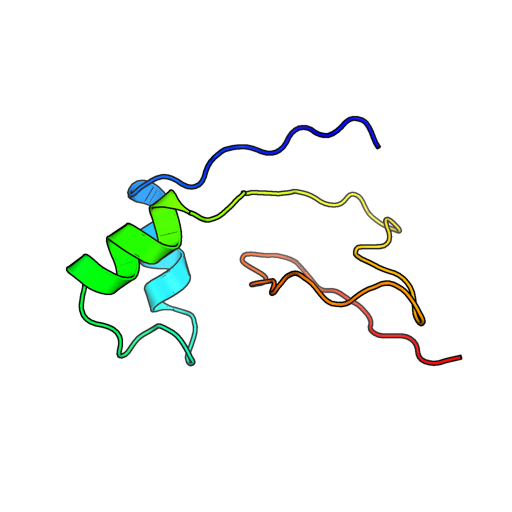8 VAL A C 1
ATOM 523 O O . VAL A 1 68 ? -19.333 -2.930 3.346 1.00 95.75 68 VAL A O 1
ATOM 526 N N . ILE A 1 69 ? -19.242 -0.689 3.134 1.00 94.12 69 ILE A N 1
ATOM 527 C CA . ILE A 1 69 ? -20.676 -0.443 3.271 1.00 94.12 69 ILE A CA 1
ATOM 528 C C . ILE A 1 69 ? -21.143 0.201 1.973 1.00 94.12 69 ILE A C 1
ATOM 530 O O . IL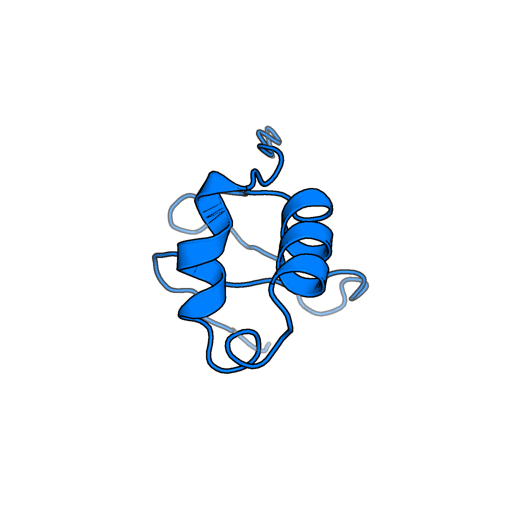E A 1 69 ? -20.602 1.219 1.555 1.00 94.12 69 ILE A O 1
ATOM 534 N N . LYS A 1 70 ? -22.141 -0.406 1.334 1.00 88.06 70 LYS A N 1
ATOM 535 C CA . LYS A 1 70 ? -22.827 0.174 0.182 1.00 88.06 70 LYS A CA 1
ATOM 536 C C . LYS A 1 70 ? -24.155 0.750 0.660 1.00 88.06 70 LYS A C 1
ATOM 538 O O . LYS A 1 70 ? -24.895 0.027 1.332 1.00 88.06 70 LYS A O 1
ATOM 543 N N . GLN A 1 71 ? -24.417 2.018 0.348 1.00 71.19 71 GLN A N 1
ATOM 544 C CA . GLN A 1 71 ? -25.716 2.646 0.608 1.00 71.19 71 GLN A CA 1
ATOM 545 C C . GLN A 1 71 ? -26.765 2.228 -0.428 1.00 71.19 71 GLN A C 1
ATOM 547 O O . GLN A 1 71 ? -26.387 1.916 -1.584 1.00 71.19 71 GLN A O 1
#

Secondary structure (DSSP, 8-state):
----PEEP-GGGHHHHHTSTTTTTS-HHHHHHHHHH-EE----TT--S--TTS--------SSS-------

Nearest PDB structures (foldseek):
  4fr4-assembly1_A  TM=3.318E-01  e=9.921E+00  Homo sapiens

Mean predicted aligned error: 4.94 Å